Protein AF-A0A2V9YU28-F1 (afdb_monomer_lite)

Radius of gyration: 26.74 Å; chains: 1; bounding box: 77×34×48 Å

pLDDT: mean 75.24, std 16.26, range [38.22, 97.38]

Sequence (100 aa):
MKTKLLFGGVAVLVGIGVLFSGQSPVKAGEIHSASGYKVLAPIRHGNLTVFPVVGQKAHDTGDFLTLDEGLRSGDVVVSEYVSIRFLIPQGALRSTGWCW

Secondary structure (DSSP, 8-state):
-HHHHHHHHHHHHHHHHHHHSS-----TT----TTSEEEPPPEEETTEEE--EEES-----TTPPPHHHHHHHTS--------------TTGGGS-----

Foldseek 3Di:
DVVVVVVVVVVVVVVVVVVPPPDPPPPPPPPVPPQQKDWDDWDDDPPDTDTDIDGPDDDDCPPPDDPVRCVVVVVDDDDDDDDDPDPDDPPPPPDDDDDD

Structure (mmCIF, N/CA/C/O backbone):
data_AF-A0A2V9YU28-F1
#
_entry.id   AF-A0A2V9YU28-F1
#
loop_
_atom_site.group_PDB
_atom_site.id
_atom_site.type_symbol
_atom_site.label_atom_id
_atom_site.label_alt_id
_atom_site.label_comp_id
_atom_site.label_asym_id
_atom_site.label_entity_id
_atom_site.label_seq_id
_atom_site.pdbx_PDB_ins_code
_atom_site.Cartn_x
_atom_site.Cartn_y
_atom_site.Cartn_z
_atom_site.occupancy
_atom_site.B_iso_or_equiv
_atom_site.auth_seq_id
_atom_site.auth_comp_id
_atom_site.auth_asym_id
_atom_site.auth_atom_id
_atom_site.pdbx_PDB_model_num
ATOM 1 N N . MET A 1 1 ? 62.097 3.805 -28.989 1.00 60.50 1 MET A N 1
ATOM 2 C CA . MET A 1 1 ? 61.361 2.514 -28.923 1.00 60.50 1 MET A CA 1
ATOM 3 C C . MET A 1 1 ? 60.641 2.307 -27.588 1.00 60.50 1 MET A C 1
ATOM 5 O O . MET A 1 1 ? 59.476 1.940 -27.612 1.00 60.50 1 MET A O 1
ATOM 9 N N . LYS A 1 2 ? 61.265 2.621 -26.441 1.00 60.16 2 LYS A N 1
ATOM 10 C CA . LYS A 1 2 ? 60.676 2.467 -25.092 1.00 60.16 2 LYS A CA 1
ATOM 11 C C . LYS A 1 2 ? 59.349 3.220 -24.884 1.00 60.16 2 LYS A C 1
ATOM 13 O O . LYS A 1 2 ? 58.402 2.651 -24.367 1.00 60.16 2 LYS A O 1
ATOM 18 N N . THR A 1 3 ? 59.232 4.448 -25.388 1.00 62.78 3 THR A N 1
ATOM 19 C CA . THR A 1 3 ? 58.000 5.252 -25.273 1.00 62.78 3 THR A CA 1
ATOM 20 C C . THR A 1 3 ? 56.808 4.636 -26.014 1.00 62.78 3 THR A C 1
ATOM 22 O O . THR A 1 3 ? 55.705 4.630 -25.486 1.00 62.78 3 THR A O 1
ATOM 25 N N . LYS A 1 4 ? 57.019 4.035 -27.195 1.00 66.31 4 LYS A N 1
ATOM 26 C CA . LYS A 1 4 ? 55.943 3.359 -27.948 1.00 66.31 4 LYS A CA 1
ATOM 27 C C . LYS A 1 4 ? 55.455 2.085 -27.243 1.00 66.31 4 LYS A C 1
ATOM 29 O O . LYS A 1 4 ? 54.266 1.796 -27.284 1.00 66.31 4 LYS A O 1
ATOM 34 N N . LEU A 1 5 ? 56.357 1.372 -26.559 1.00 71.38 5 LEU A N 1
ATOM 35 C CA . LEU A 1 5 ? 56.019 0.210 -25.727 1.00 71.38 5 LEU A CA 1
ATOM 36 C C . LEU A 1 5 ? 55.218 0.612 -24.480 1.00 71.38 5 LEU A C 1
ATOM 38 O O . LEU A 1 5 ? 54.270 -0.080 -24.123 1.00 71.38 5 LEU A O 1
ATOM 42 N N . LEU A 1 6 ? 55.541 1.755 -23.866 1.00 73.25 6 LEU A N 1
ATOM 43 C CA . LEU A 1 6 ? 54.785 2.290 -22.730 1.00 73.25 6 LEU A CA 1
ATOM 44 C C . LEU A 1 6 ? 53.362 2.707 -23.135 1.00 73.25 6 LEU A C 1
ATOM 46 O O . LEU A 1 6 ? 52.407 2.305 -22.479 1.00 73.25 6 LEU A O 1
ATOM 50 N N . PHE A 1 7 ? 53.199 3.437 -24.244 1.00 77.56 7 PHE A N 1
ATOM 51 C CA . PHE A 1 7 ? 51.867 3.816 -24.736 1.00 77.56 7 PHE A CA 1
ATOM 52 C C . PHE A 1 7 ? 51.025 2.603 -25.155 1.00 77.56 7 PHE A C 1
ATOM 54 O O . PHE A 1 7 ? 49.834 2.561 -24.857 1.00 77.56 7 PHE A O 1
ATOM 61 N N . GLY A 1 8 ? 51.640 1.596 -25.784 1.00 81.88 8 GLY A N 1
ATOM 62 C CA . GLY A 1 8 ? 50.961 0.344 -26.122 1.00 81.88 8 GLY A CA 1
ATOM 63 C C . GLY A 1 8 ? 50.493 -0.427 -24.885 1.00 81.88 8 GLY A C 1
ATOM 64 O O . GLY A 1 8 ? 49.350 -0.869 -24.836 1.00 81.88 8 GLY A O 1
ATOM 65 N N . GLY A 1 9 ? 51.339 -0.527 -23.853 1.00 82.62 9 GLY A N 1
ATOM 66 C CA . GLY A 1 9 ? 50.984 -1.194 -22.597 1.00 82.62 9 GLY A CA 1
ATOM 67 C C . GLY A 1 9 ? 49.837 -0.502 -21.856 1.00 82.62 9 GLY A C 1
ATOM 68 O O . GLY A 1 9 ? 48.908 -1.166 -21.403 1.00 82.62 9 GLY A O 1
ATOM 69 N N . VAL A 1 10 ? 49.851 0.834 -21.794 1.00 83.69 10 VAL A N 1
ATOM 70 C CA . VAL A 1 10 ? 48.769 1.611 -21.166 1.00 83.69 10 VAL A CA 1
ATOM 71 C C . VAL A 1 10 ? 47.456 1.454 -21.937 1.00 83.69 10 VAL A C 1
ATOM 73 O O . VAL A 1 10 ? 46.416 1.242 -21.320 1.00 83.69 10 VAL A O 1
ATOM 76 N N . ALA A 1 11 ? 47.489 1.482 -23.273 1.00 82.12 11 ALA A N 1
ATOM 77 C CA . ALA A 1 11 ? 46.290 1.303 -24.093 1.00 82.12 11 ALA A CA 1
ATOM 78 C C . ALA A 1 11 ? 45.641 -0.081 -23.901 1.00 82.12 11 ALA A C 1
ATOM 80 O O . ALA A 1 11 ? 44.417 -0.183 -23.827 1.00 82.12 11 ALA A O 1
ATOM 81 N N . VAL A 1 12 ? 46.451 -1.136 -23.756 1.00 85.75 12 VAL A N 1
ATOM 82 C CA . VAL A 1 12 ? 45.960 -2.498 -23.489 1.00 85.75 12 VAL A CA 1
ATOM 83 C C . VAL A 1 12 ? 45.332 -2.601 -22.098 1.00 85.75 12 VAL A C 1
ATOM 85 O O . VAL A 1 12 ? 44.243 -3.153 -21.963 1.00 85.75 12 VAL A O 1
ATOM 88 N N . LEU A 1 13 ? 45.962 -2.025 -21.070 1.00 82.62 13 LEU A N 1
ATOM 89 C CA . LEU A 1 13 ? 45.423 -2.043 -19.704 1.00 82.62 13 LEU A CA 1
ATOM 90 C C . LEU A 1 13 ? 44.099 -1.274 -19.589 1.00 82.62 13 LEU A C 1
ATOM 92 O O . LEU A 1 13 ? 43.172 -1.743 -18.930 1.00 82.62 13 LEU A O 1
ATOM 96 N N . VAL A 1 14 ? 43.978 -0.134 -20.275 1.00 84.38 14 VAL A N 1
ATOM 97 C CA . VAL A 1 14 ? 42.727 0.638 -20.328 1.00 84.38 14 VAL A CA 1
ATOM 98 C C . VAL A 1 14 ? 41.644 -0.126 -21.093 1.00 84.38 14 VAL A C 1
ATOM 100 O O . VAL A 1 14 ? 40.517 -0.218 -20.611 1.00 84.38 14 VAL A O 1
ATOM 103 N N . GLY A 1 15 ? 41.976 -0.733 -22.238 1.00 80.44 15 GLY A N 1
ATOM 104 C CA . GLY A 1 15 ? 41.031 -1.549 -23.006 1.00 80.44 15 GLY A CA 1
ATOM 105 C C . GLY A 1 15 ? 40.475 -2.726 -22.200 1.00 80.44 15 GLY A C 1
ATOM 106 O O . GLY A 1 15 ? 39.270 -2.965 -22.207 1.00 80.44 15 GLY A O 1
ATOM 107 N N . ILE A 1 16 ? 41.328 -3.409 -21.432 1.00 80.06 16 ILE A N 1
ATOM 108 C CA . ILE A 1 16 ? 40.918 -4.492 -20.531 1.00 80.06 16 ILE A CA 1
ATOM 109 C C . ILE A 1 16 ? 39.985 -3.961 -19.429 1.00 80.06 16 ILE A C 1
ATOM 111 O O . ILE A 1 16 ? 38.916 -4.527 -19.215 1.00 80.06 16 ILE A O 1
ATOM 115 N N . GLY A 1 17 ? 40.318 -2.843 -18.776 1.00 75.75 17 GLY A N 1
ATOM 116 C CA . GLY A 1 17 ? 39.458 -2.238 -17.749 1.00 75.75 17 GLY A CA 1
ATOM 117 C C . GLY A 1 17 ? 38.065 -1.836 -18.259 1.00 75.75 17 GLY A C 1
ATOM 118 O O . GLY A 1 17 ? 37.073 -1.964 -17.540 1.00 75.75 17 GLY A O 1
ATOM 119 N N . VAL A 1 18 ? 37.955 -1.418 -19.523 1.00 76.06 18 VAL A N 1
ATOM 120 C CA . VAL A 1 18 ? 36.666 -1.089 -20.156 1.00 76.06 18 VAL A CA 1
ATOM 121 C C . VAL A 1 18 ? 35.824 -2.345 -20.401 1.00 76.06 18 VAL A C 1
ATOM 123 O O . VAL A 1 18 ? 34.623 -2.329 -20.146 1.00 76.06 18 VAL A O 1
ATOM 126 N N . LEU A 1 19 ? 36.438 -3.457 -20.815 1.00 70.62 19 LEU A N 1
ATOM 127 C CA . LEU A 1 19 ? 35.716 -4.715 -21.044 1.00 70.62 19 LEU A CA 1
ATOM 128 C C . LEU A 1 19 ? 35.145 -5.322 -19.750 1.00 70.62 19 LEU A C 1
ATOM 130 O O . LEU A 1 19 ? 34.092 -5.953 -19.792 1.00 70.62 19 LEU A O 1
ATOM 134 N N . PHE A 1 20 ? 35.793 -5.100 -18.603 1.00 66.94 20 PHE A N 1
ATOM 135 C CA . PHE A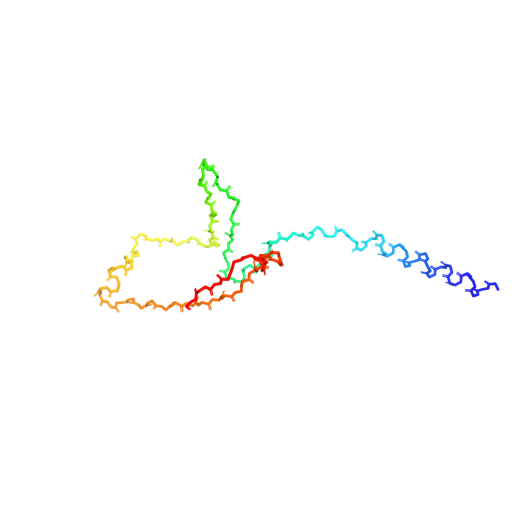 1 20 ? 35.350 -5.635 -17.308 1.00 66.94 20 PHE A CA 1
ATOM 136 C C . PHE A 1 20 ? 34.432 -4.702 -16.498 1.00 66.94 20 PHE A C 1
ATOM 138 O O . PHE A 1 20 ? 33.878 -5.134 -15.490 1.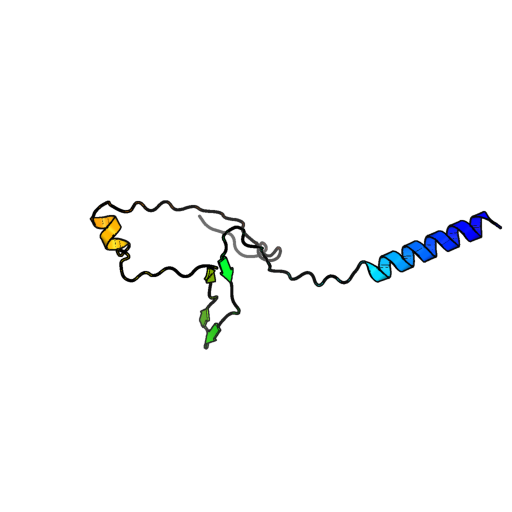00 66.94 20 PHE A O 1
ATOM 145 N N . SER A 1 21 ? 34.235 -3.443 -16.905 1.00 63.66 21 SER A N 1
ATOM 146 C CA . SER A 1 21 ? 33.503 -2.445 -16.097 1.00 63.66 21 SER A CA 1
ATOM 147 C C . SER A 1 21 ? 32.010 -2.294 -16.429 1.00 63.66 21 SER A C 1
ATOM 149 O O . SER A 1 21 ? 31.313 -1.525 -15.771 1.00 63.66 21 SER A O 1
ATOM 151 N N . GLY A 1 22 ? 31.487 -3.011 -17.428 1.00 64.25 22 GLY A N 1
ATOM 152 C CA . GLY A 1 22 ? 30.271 -2.573 -18.123 1.00 64.25 22 GLY A CA 1
ATOM 153 C C . GLY A 1 22 ? 28.973 -3.363 -17.952 1.00 64.25 22 GLY A C 1
ATOM 154 O O . GLY A 1 22 ? 28.048 -3.078 -18.705 1.00 64.25 22 GLY A O 1
ATOM 155 N N . GLN A 1 23 ? 28.855 -4.355 -17.061 1.00 58.22 23 GLN A N 1
ATOM 156 C CA . GLN A 1 23 ? 27.637 -5.193 -17.017 1.00 58.22 23 GLN A CA 1
ATOM 157 C C . GLN A 1 23 ? 27.112 -5.472 -15.608 1.00 58.22 23 GLN A C 1
ATOM 159 O O . GLN A 1 23 ? 26.736 -6.594 -15.284 1.00 58.22 23 GLN A O 1
ATOM 164 N N . SER A 1 24 ? 27.016 -4.440 -14.771 1.00 61.47 24 SER A N 1
ATOM 165 C CA . SER A 1 24 ? 26.030 -4.494 -13.690 1.00 61.47 24 SER A CA 1
ATOM 166 C C . SER A 1 24 ? 24.651 -4.295 -14.325 1.00 61.47 24 SER A C 1
ATOM 168 O O . SER A 1 24 ? 24.419 -3.223 -14.891 1.00 61.47 24 SER A O 1
ATOM 170 N N . PRO A 1 25 ? 23.735 -5.282 -14.293 1.00 61.94 25 PRO A N 1
ATOM 171 C CA . PRO A 1 25 ? 22.381 -5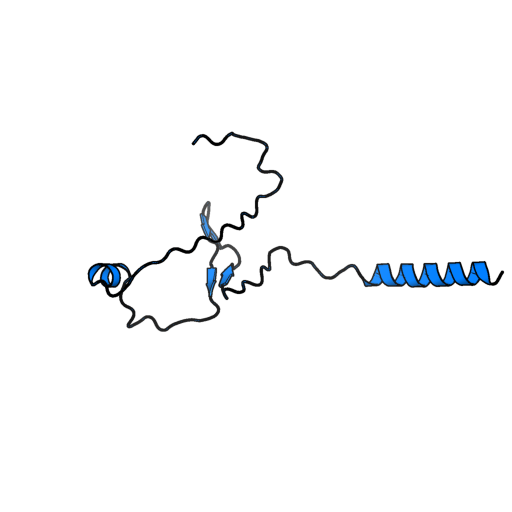.076 -14.782 1.00 61.94 25 PRO A CA 1
ATOM 172 C C . PRO A 1 25 ? 21.746 -3.963 -13.951 1.00 61.94 25 PRO A C 1
ATOM 174 O O . PRO A 1 25 ? 21.435 -4.141 -12.774 1.00 61.94 25 PRO A O 1
ATOM 177 N N . VAL A 1 26 ? 21.578 -2.789 -14.554 1.00 57.56 26 VAL A N 1
ATOM 178 C CA . VAL A 1 26 ? 20.850 -1.692 -13.924 1.00 57.56 26 VAL A CA 1
ATOM 179 C C . VAL A 1 26 ? 19.381 -2.100 -13.917 1.00 57.56 26 VAL A C 1
ATOM 181 O O . VAL A 1 26 ? 18.680 -2.002 -14.924 1.00 57.56 26 VAL A O 1
ATOM 184 N N . LYS A 1 27 ? 18.919 -2.615 -12.774 1.00 60.62 27 LYS A N 1
ATOM 185 C CA . LYS A 1 27 ? 17.501 -2.831 -12.477 1.00 60.62 27 LYS A CA 1
ATOM 186 C C . LYS A 1 27 ? 16.814 -1.467 -12.407 1.00 60.62 27 LYS A C 1
ATOM 188 O O . LYS A 1 27 ? 16.708 -0.849 -11.352 1.00 60.62 27 LYS A O 1
ATOM 193 N N . ALA A 1 28 ? 16.359 -0.976 -13.556 1.00 56.19 28 ALA A N 1
ATOM 194 C CA . ALA A 1 28 ? 15.474 0.176 -13.605 1.00 56.19 28 ALA A CA 1
ATOM 195 C C . ALA A 1 28 ? 14.194 -0.150 -12.813 1.00 56.19 28 ALA A C 1
ATOM 197 O O . ALA A 1 28 ? 13.501 -1.118 -13.124 1.00 56.19 28 ALA A O 1
ATOM 198 N N . GLY A 1 29 ? 13.911 0.641 -11.776 1.00 55.88 29 GLY A N 1
ATOM 199 C CA . GLY A 1 29 ? 12.698 0.521 -10.958 1.00 55.88 29 GLY A CA 1
ATOM 200 C C . GLY A 1 29 ? 12.910 0.049 -9.520 1.00 55.88 29 GLY A C 1
ATOM 201 O O . GLY A 1 29 ? 11.963 0.101 -8.740 1.00 55.88 29 GLY A O 1
ATOM 202 N N . GLU A 1 30 ? 14.123 -0.344 -9.125 1.00 54.34 30 GLU A N 1
ATOM 203 C CA . GLU A 1 30 ? 14.422 -0.587 -7.711 1.00 54.34 30 GLU A CA 1
ATOM 204 C C . GLU A 1 30 ? 14.722 0.747 -7.021 1.00 54.34 30 GLU A C 1
ATOM 206 O O . GLU A 1 30 ? 15.861 1.126 -6.756 1.00 54.34 30 GLU A O 1
ATOM 211 N N . ILE A 1 31 ? 13.659 1.510 -6.762 1.00 55.03 31 ILE A N 1
ATOM 212 C CA . ILE A 1 31 ? 13.710 2.499 -5.695 1.00 55.03 31 ILE A CA 1
ATOM 213 C C . ILE A 1 31 ? 13.849 1.657 -4.431 1.00 55.03 31 ILE A C 1
ATOM 215 O O . ILE A 1 31 ? 12.895 0.994 -4.024 1.00 55.03 31 ILE A O 1
ATOM 219 N N . HIS A 1 32 ? 15.037 1.643 -3.826 1.00 53.47 32 HIS A N 1
ATOM 220 C CA . HIS A 1 32 ? 15.158 1.278 -2.422 1.00 53.47 32 HIS A CA 1
ATOM 221 C C . HIS A 1 32 ? 14.285 2.270 -1.652 1.00 53.47 32 HIS A C 1
ATOM 223 O O . HIS A 1 32 ? 14.713 3.375 -1.321 1.00 53.47 32 HIS A O 1
ATOM 229 N N . SER A 1 33 ? 13.012 1.919 -1.470 1.00 56.38 33 SER A N 1
ATOM 230 C CA . SER A 1 33 ? 12.068 2.697 -0.694 1.00 56.38 33 SER A CA 1
ATOM 231 C C . SER A 1 33 ? 12.628 2.769 0.712 1.00 56.38 33 SER A C 1
ATOM 233 O O . SER A 1 33 ? 12.503 1.818 1.482 1.00 56.38 33 SER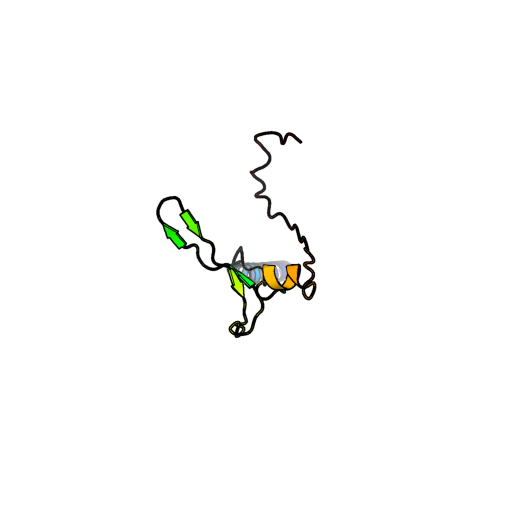 A O 1
ATOM 235 N N . ALA A 1 34 ? 13.216 3.910 1.068 1.00 57.91 34 ALA A N 1
ATOM 236 C CA . ALA A 1 34 ? 13.547 4.221 2.453 1.00 57.91 34 ALA A CA 1
ATOM 237 C C . ALA A 1 34 ? 12.314 4.061 3.371 1.00 57.91 34 ALA A C 1
ATOM 239 O O . ALA A 1 34 ? 12.458 3.857 4.569 1.00 57.91 34 ALA A O 1
ATOM 240 N N . SER A 1 35 ? 11.103 4.100 2.796 1.00 63.56 35 SER A N 1
ATOM 241 C CA . SER A 1 35 ? 9.816 3.905 3.463 1.00 63.56 35 SER A CA 1
ATOM 242 C C . SER A 1 35 ? 9.410 2.443 3.714 1.00 63.56 35 SER A C 1
ATOM 244 O O . SER A 1 35 ? 8.382 2.220 4.342 1.00 63.56 35 SER A O 1
ATOM 246 N N . GLY A 1 36 ? 10.163 1.439 3.244 1.00 78.50 36 GLY A N 1
ATOM 247 C CA . GLY A 1 36 ? 9.859 0.028 3.523 1.00 78.50 36 GLY A CA 1
ATOM 248 C C . GLY A 1 36 ? 8.671 -0.563 2.748 1.00 78.50 36 GLY A C 1
ATOM 249 O O . GLY A 1 36 ? 8.192 -1.640 3.104 1.00 78.50 36 GLY A O 1
ATOM 250 N N . TYR A 1 37 ? 8.209 0.096 1.682 1.00 83.31 37 TYR A N 1
ATOM 251 C CA . TYR A 1 37 ? 7.154 -0.408 0.793 1.00 83.31 37 TYR A CA 1
ATOM 252 C C . TYR A 1 37 ? 7.716 -0.817 -0.574 1.00 83.31 37 TYR A C 1
ATOM 254 O O . TYR A 1 37 ? 8.521 -0.088 -1.158 1.00 83.31 37 TYR A O 1
ATOM 262 N N . LYS A 1 38 ? 7.273 -1.959 -1.113 1.00 86.12 38 LYS A N 1
ATOM 263 C CA . LYS A 1 38 ? 7.626 -2.442 -2.459 1.00 86.12 38 LYS A CA 1
ATOM 264 C C . LYS A 1 38 ? 6.381 -2.664 -3.313 1.00 86.12 38 LYS A C 1
ATOM 266 O O . LYS A 1 38 ? 5.384 -3.209 -2.841 1.00 86.12 38 LYS A O 1
ATOM 271 N N . VAL A 1 39 ? 6.468 -2.277 -4.583 1.00 87.94 39 VAL A N 1
ATOM 272 C CA . VAL A 1 39 ? 5.452 -2.591 -5.593 1.00 87.94 39 VAL A CA 1
ATOM 273 C C . VAL A 1 39 ? 5.767 -3.968 -6.176 1.00 87.94 39 VAL A C 1
ATOM 275 O O . VAL A 1 39 ? 6.897 -4.226 -6.590 1.00 87.94 39 VAL A O 1
ATOM 278 N N . LEU A 1 40 ? 4.791 -4.871 -6.170 1.00 89.50 40 LEU A N 1
ATOM 279 C CA . LEU A 1 40 ? 4.917 -6.217 -6.724 1.00 89.50 40 LEU A CA 1
ATOM 280 C C . LEU A 1 40 ? 4.580 -6.251 -8.220 1.00 89.50 40 LEU A C 1
ATOM 282 O O . LEU A 1 40 ? 4.135 -5.266 -8.811 1.00 89.50 40 LEU A O 1
ATOM 286 N N . ALA A 1 41 ? 4.792 -7.417 -8.835 1.00 92.38 41 ALA A N 1
ATOM 287 C CA . ALA A 1 41 ? 4.401 -7.653 -10.217 1.00 92.38 41 ALA A CA 1
ATOM 288 C C . ALA A 1 41 ? 2.890 -7.404 -10.411 1.00 92.38 41 ALA A C 1
ATOM 290 O O . ALA A 1 41 ? 2.092 -7.778 -9.545 1.00 92.38 41 ALA A O 1
ATOM 291 N N . PRO A 1 42 ? 2.488 -6.782 -11.533 1.00 94.38 42 PRO A N 1
ATOM 292 C CA . PRO A 1 42 ? 1.092 -6.462 -11.776 1.00 94.38 42 PRO A CA 1
ATOM 293 C C . PRO A 1 42 ? 0.242 -7.719 -11.966 1.00 94.38 42 PRO A C 1
ATOM 295 O O . PRO A 1 42 ? 0.634 -8.644 -12.678 1.00 94.38 42 PRO A O 1
ATOM 298 N N . ILE A 1 43 ? -0.965 -7.701 -11.403 1.00 95.81 43 ILE A N 1
ATOM 299 C CA . ILE A 1 43 ? -2.002 -8.711 -11.631 1.00 95.81 43 ILE A CA 1
ATOM 300 C C . ILE A 1 43 ? -2.932 -8.175 -12.718 1.00 95.81 43 ILE A C 1
ATOM 302 O O . ILE A 1 43 ? -3.464 -7.071 -12.585 1.00 95.81 43 ILE A O 1
ATOM 306 N N . ARG A 1 44 ? -3.116 -8.932 -13.804 1.00 97.38 44 ARG A N 1
ATOM 307 C CA . ARG A 1 44 ? -3.933 -8.519 -14.954 1.00 97.38 44 ARG A CA 1
ATOM 308 C C . ARG A 1 44 ? -5.160 -9.404 -15.106 1.00 97.38 44 ARG A C 1
ATOM 310 O O . ARG A 1 44 ? -5.037 -10.625 -15.120 1.00 97.38 44 ARG A O 1
ATOM 317 N N . HIS A 1 45 ? -6.319 -8.779 -15.281 1.00 96.62 45 HIS A N 1
ATOM 318 C CA . HIS A 1 45 ? -7.567 -9.460 -15.606 1.00 96.62 45 HIS A CA 1
ATOM 319 C C . HIS A 1 45 ? -8.403 -8.592 -16.555 1.00 96.62 45 HIS A C 1
ATOM 321 O O . HIS A 1 45 ? -8.921 -7.546 -16.165 1.00 96.62 45 HIS A O 1
ATOM 327 N N . GLY A 1 46 ? -8.507 -8.996 -17.825 1.00 95.38 46 GLY A N 1
ATOM 328 C CA . GLY A 1 46 ? -9.149 -8.186 -18.864 1.00 95.38 46 GLY A CA 1
ATOM 329 C C . GLY A 1 46 ? -8.493 -6.806 -18.996 1.00 95.38 46 GLY A C 1
ATOM 330 O O . GLY A 1 46 ? -7.287 -6.714 -19.219 1.00 95.38 46 GLY A O 1
ATOM 331 N N . ASN A 1 47 ? -9.286 -5.743 -18.821 1.00 95.31 47 ASN A N 1
ATOM 332 C CA . ASN A 1 47 ? -8.814 -4.352 -18.833 1.00 95.31 47 ASN A CA 1
ATOM 333 C C . ASN A 1 47 ? -8.437 -3.811 -17.435 1.00 95.31 47 ASN A C 1
ATOM 335 O O . ASN A 1 47 ? -8.249 -2.611 -17.258 1.00 95.31 47 ASN A O 1
ATOM 339 N N . LEU A 1 48 ? -8.351 -4.676 -16.419 1.00 94.94 48 LEU A N 1
ATOM 340 C CA . LEU A 1 48 ? -7.935 -4.302 -15.070 1.00 94.94 48 LEU A CA 1
ATOM 341 C C . LEU A 1 48 ? -6.481 -4.715 -14.837 1.00 94.94 48 LEU A C 1
ATOM 343 O O . LEU A 1 48 ? -6.113 -5.875 -15.032 1.00 94.94 48 LEU A O 1
ATOM 347 N N . THR A 1 49 ? -5.662 -3.767 -14.381 1.00 95.12 49 THR A N 1
ATOM 348 C CA . THR A 1 49 ? -4.303 -4.030 -13.896 1.00 95.12 49 THR A CA 1
ATOM 349 C C . THR A 1 49 ? -4.166 -3.506 -12.474 1.00 95.12 49 THR A C 1
ATOM 351 O O . THR A 1 49 ? -4.342 -2.315 -12.234 1.00 95.12 49 THR A O 1
ATOM 354 N N . VAL A 1 50 ? -3.831 -4.393 -11.540 1.00 95.00 50 VAL A N 1
ATOM 355 C CA . VAL A 1 50 ? -3.579 -4.062 -10.133 1.00 95.00 50 VAL A CA 1
ATOM 356 C C . VAL A 1 50 ? -2.078 -4.130 -9.880 1.00 95.00 50 VAL A C 1
ATOM 358 O O . VAL A 1 50 ? -1.442 -5.107 -10.265 1.00 95.00 50 VAL A O 1
ATOM 361 N N . PHE A 1 51 ? -1.519 -3.116 -9.219 1.00 95.38 51 PHE A N 1
ATOM 362 C CA . PHE A 1 51 ? -0.123 -3.079 -8.775 1.00 95.38 51 PHE A CA 1
ATOM 363 C C . PHE A 1 51 ? -0.088 -3.190 -7.248 1.00 95.38 51 PHE A C 1
ATOM 365 O O . PHE A 1 51 ? -0.256 -2.178 -6.567 1.00 95.38 51 PHE A O 1
ATOM 372 N N . PRO A 1 52 ? 0.076 -4.400 -6.685 1.00 92.69 52 PRO A N 1
ATOM 373 C CA . PRO A 1 52 ? 0.042 -4.571 -5.242 1.00 92.69 52 PRO A CA 1
ATOM 374 C C . PRO A 1 52 ? 1.222 -3.849 -4.593 1.00 92.69 52 PRO A C 1
ATOM 376 O O . PRO A 1 52 ? 2.367 -4.029 -5.010 1.00 92.69 52 PRO A O 1
ATOM 379 N N . VAL A 1 53 ? 0.949 -3.066 -3.554 1.00 87.88 53 VAL A N 1
ATOM 380 C CA . VAL A 1 53 ? 1.975 -2.431 -2.723 1.00 87.88 53 VAL A CA 1
ATOM 381 C C . VAL A 1 53 ? 2.014 -3.169 -1.397 1.00 87.88 53 VAL A C 1
ATOM 383 O O . VAL A 1 53 ? 0.989 -3.295 -0.733 1.00 87.88 53 VAL A O 1
ATOM 386 N N . VAL A 1 54 ? 3.183 -3.675 -1.013 1.00 88.81 54 VAL A N 1
ATOM 387 C CA . VAL A 1 54 ? 3.359 -4.393 0.255 1.00 88.81 54 VAL A CA 1
ATOM 388 C C . VAL A 1 54 ? 4.415 -3.714 1.113 1.00 88.81 54 VAL A C 1
ATOM 390 O O . VAL A 1 54 ? 5.461 -3.298 0.613 1.00 88.81 54 VAL A O 1
ATOM 393 N N . GLY A 1 55 ? 4.135 -3.600 2.410 1.00 87.50 55 GLY A N 1
ATOM 394 C CA . GLY A 1 55 ? 5.108 -3.179 3.414 1.00 87.50 55 GLY A CA 1
ATOM 395 C C . GLY A 1 55 ? 5.995 -4.340 3.867 1.00 87.50 55 GLY A C 1
ATOM 396 O O . GLY A 1 55 ? 5.686 -5.508 3.640 1.00 87.50 55 GLY A O 1
ATOM 397 N N . GLN A 1 56 ? 7.104 -4.024 4.533 1.00 82.25 56 GLN A N 1
ATOM 398 C CA . GLN A 1 56 ? 7.990 -5.027 5.140 1.00 82.25 56 GLN A CA 1
ATOM 399 C C . GLN A 1 56 ? 7.414 -5.671 6.412 1.00 82.25 56 GLN A C 1
ATOM 401 O O . GLN A 1 56 ? 7.863 -6.749 6.799 1.00 82.25 56 GLN A O 1
ATOM 406 N N . LYS A 1 57 ? 6.441 -5.026 7.068 1.00 81.94 57 LYS A N 1
ATOM 407 C CA . LYS A 1 57 ? 5.878 -5.464 8.349 1.00 81.94 57 LYS A CA 1
ATOM 408 C C . LYS A 1 57 ? 4.375 -5.699 8.238 1.00 81.94 57 LYS A C 1
ATOM 410 O O . LYS A 1 57 ? 3.656 -4.869 7.689 1.00 81.94 57 LYS A O 1
ATOM 415 N N . ALA A 1 58 ? 3.923 -6.819 8.791 1.00 80.88 58 ALA A N 1
ATOM 416 C CA . ALA A 1 58 ? 2.519 -7.069 9.078 1.00 80.88 58 ALA A CA 1
ATOM 417 C C . ALA A 1 58 ? 2.232 -6.671 10.532 1.00 80.88 58 ALA A C 1
ATOM 419 O O . ALA A 1 58 ? 3.060 -6.901 11.418 1.00 80.88 58 ALA A O 1
ATOM 420 N N . HIS A 1 59 ? 1.075 -6.064 10.762 1.00 82.62 59 HIS A N 1
ATOM 421 C CA . HIS A 1 59 ? 0.589 -5.705 12.088 1.00 82.62 59 HIS A CA 1
ATOM 422 C C . HIS A 1 59 ? -0.675 -6.512 12.371 1.00 82.62 59 HIS A C 1
ATOM 424 O O . HIS A 1 59 ? -1.496 -6.686 11.470 1.00 82.62 59 HIS A O 1
ATOM 430 N N . ASP A 1 60 ? -0.812 -7.013 13.598 1.00 87.88 60 ASP A N 1
ATOM 431 C CA . ASP A 1 60 ? -2.102 -7.517 14.058 1.00 87.88 60 ASP A CA 1
ATOM 432 C C . ASP A 1 60 ? -3.062 -6.329 14.146 1.00 87.88 60 ASP A C 1
ATOM 434 O O . ASP A 1 60 ? -2.733 -5.307 14.745 1.00 87.88 60 ASP A O 1
ATOM 438 N N . THR A 1 61 ? -4.190 -6.445 13.456 1.00 87.88 61 THR A N 1
ATOM 439 C CA . THR A 1 61 ? -5.168 -5.365 13.270 1.00 87.88 61 THR A CA 1
ATOM 440 C C . THR A 1 61 ? -6.510 -5.701 13.917 1.00 87.88 61 THR A C 1
ATOM 442 O O . THR A 1 61 ? -7.461 -4.948 13.739 1.00 87.88 61 THR A O 1
ATOM 445 N N . GLY A 1 62 ? -6.597 -6.803 14.678 1.00 88.69 62 GLY A N 1
ATOM 446 C CA . GLY A 1 62 ? -7.842 -7.254 15.310 1.00 88.69 62 GLY A CA 1
ATOM 447 C C . GLY A 1 62 ? -8.452 -6.240 16.281 1.00 88.69 62 GLY A C 1
ATOM 448 O O . GLY A 1 62 ? -9.672 -6.120 16.341 1.00 88.69 62 GLY A O 1
ATOM 449 N N . ASP A 1 63 ? -7.604 -5.463 16.957 1.00 88.81 63 ASP A N 1
ATOM 450 C CA . ASP A 1 63 ? -8.012 -4.441 17.930 1.00 88.81 63 ASP A CA 1
ATOM 451 C C . ASP A 1 63 ? -7.918 -3.008 17.372 1.00 88.81 63 ASP A C 1
ATOM 453 O O . ASP A 1 63 ? -8.030 -2.032 18.117 1.00 88.81 63 ASP A O 1
ATOM 457 N N . PHE A 1 64 ? -7.648 -2.841 16.071 1.00 89.56 64 PHE A N 1
ATOM 458 C CA . PHE A 1 64 ? -7.526 -1.508 15.486 1.00 89.56 64 PHE A CA 1
ATOM 459 C C . PHE A 1 64 ? -8.906 -0.880 15.313 1.00 89.56 64 PHE A C 1
ATOM 461 O O . PHE A 1 64 ? -9.806 -1.456 14.704 1.00 89.56 64 PHE A O 1
ATOM 468 N N . LEU A 1 65 ? -9.045 0.346 15.811 1.00 90.31 65 LEU A N 1
ATOM 469 C CA . LEU A 1 65 ? -10.207 1.177 15.543 1.00 90.31 65 LEU A CA 1
ATOM 470 C C . LEU A 1 65 ? -10.272 1.500 14.045 1.00 90.31 65 LEU A C 1
ATOM 472 O O . LEU A 1 65 ? -9.242 1.747 13.406 1.00 90.31 65 LEU A O 1
ATOM 476 N N . THR A 1 66 ? -11.475 1.524 13.476 1.00 91.44 66 THR A N 1
ATOM 477 C CA . THR A 1 66 ? -11.635 1.962 12.091 1.00 91.44 66 THR A CA 1
ATOM 478 C C . THR A 1 66 ? -11.349 3.458 11.979 1.00 91.44 66 THR A C 1
ATOM 480 O O . THR A 1 66 ? -11.495 4.222 12.937 1.00 91.44 66 THR A O 1
ATOM 483 N N . LEU A 1 67 ? -10.914 3.891 10.795 1.00 90.12 67 LEU A N 1
ATOM 484 C CA . LEU A 1 67 ? -10.562 5.292 10.576 1.00 90.12 67 LEU A CA 1
ATOM 485 C C . LEU A 1 67 ? -11.759 6.222 10.816 1.00 90.12 67 LEU A C 1
ATOM 487 O O . LEU A 1 67 ? -11.602 7.283 11.406 1.00 90.12 67 LEU A O 1
ATOM 491 N N . ASP A 1 68 ? -12.950 5.824 10.376 1.00 91.81 68 ASP A N 1
ATOM 492 C CA . ASP A 1 68 ? -14.182 6.585 10.570 1.00 91.81 68 ASP A CA 1
ATOM 493 C C . ASP A 1 68 ? -14.566 6.706 12.048 1.00 91.81 68 ASP A C 1
ATOM 495 O O . ASP A 1 68 ? -14.936 7.795 12.488 1.00 91.81 68 ASP A O 1
ATOM 499 N N . GLU A 1 69 ? -14.412 5.636 12.829 1.00 93.81 69 GLU A N 1
ATOM 500 C CA . GLU A 1 69 ? -14.681 5.666 14.265 1.00 93.81 69 GLU A 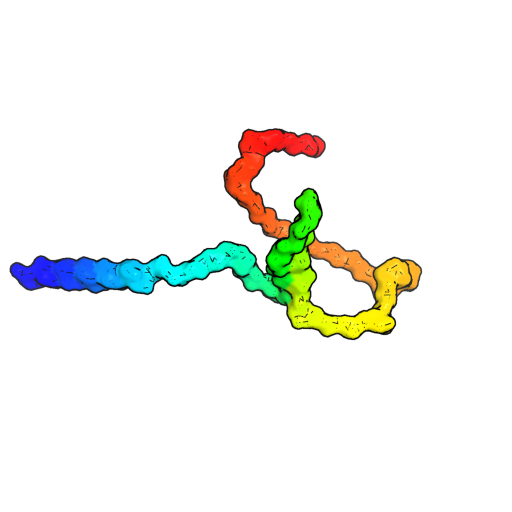CA 1
ATOM 501 C C . GLU A 1 69 ? -13.679 6.573 14.990 1.00 93.81 69 GLU A C 1
ATOM 503 O O . GLU A 1 69 ? -14.093 7.439 15.755 1.00 93.81 69 GLU A O 1
ATOM 508 N N . GLY A 1 70 ? -12.383 6.464 14.680 1.00 93.38 70 GLY A N 1
ATOM 509 C CA . GLY A 1 70 ? -11.347 7.315 15.277 1.00 93.38 70 GLY A CA 1
ATOM 510 C C . GLY A 1 70 ? -11.467 8.794 14.911 1.00 93.38 70 GLY A C 1
ATOM 511 O O . GLY A 1 70 ? -11.181 9.664 15.733 1.00 93.38 70 GLY A O 1
ATOM 512 N N . LEU A 1 71 ? -11.924 9.103 13.694 1.00 93.75 71 LEU A N 1
ATOM 513 C CA . LEU A 1 71 ? -12.232 10.477 13.287 1.00 93.75 71 LEU A CA 1
ATOM 514 C C . LEU A 1 71 ? -13.476 11.013 14.001 1.00 93.75 71 LEU A C 1
ATOM 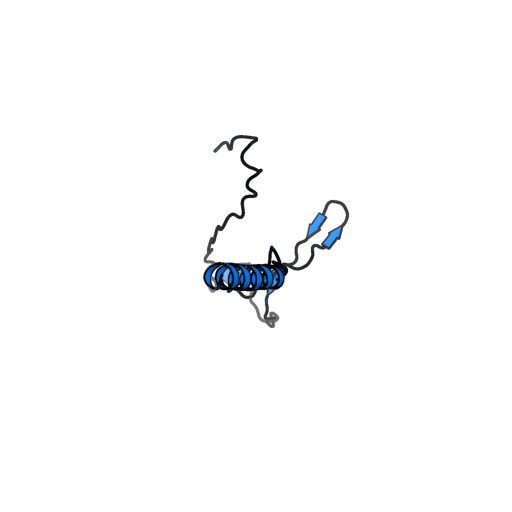516 O O . LEU A 1 71 ? -13.519 12.187 14.363 1.00 93.75 71 LEU A O 1
ATOM 520 N N . ARG A 1 72 ? -14.490 10.163 14.204 1.00 94.56 72 ARG A N 1
ATOM 521 C CA . ARG A 1 72 ? -15.731 10.535 14.889 1.00 94.56 72 ARG A CA 1
ATOM 522 C C . ARG A 1 72 ? -15.524 10.746 16.390 1.00 94.56 72 ARG A C 1
ATOM 524 O O . ARG A 1 72 ? -16.137 11.658 16.941 1.00 94.56 72 ARG A O 1
ATOM 531 N N . SER A 1 73 ? -14.692 9.929 17.039 1.00 95.06 73 SER A N 1
ATOM 532 C CA . SER A 1 73 ? -14.350 10.078 18.460 1.00 95.06 73 SER A CA 1
ATOM 533 C C . SER A 1 73 ? -13.358 11.216 18.716 1.00 95.06 73 SER A C 1
ATOM 535 O O . SER A 1 73 ? -13.345 11.785 19.806 1.00 95.06 73 SER A O 1
ATOM 537 N N . GLY A 1 74 ? -12.560 11.578 17.706 1.00 93.00 74 GLY A N 1
ATOM 538 C CA . GLY A 1 74 ? -11.488 12.568 17.813 1.00 93.00 74 GLY A CA 1
ATOM 539 C C . GLY A 1 74 ? -10.153 11.988 18.292 1.00 93.00 74 GLY A C 1
ATOM 540 O O . GLY A 1 74 ? -9.198 12.743 18.466 1.00 93.00 74 GLY A O 1
ATOM 541 N N . ASP A 1 75 ? -10.059 10.666 18.468 1.00 93.88 75 ASP A N 1
ATOM 542 C CA . ASP A 1 75 ? -8.823 9.980 18.873 1.00 93.88 75 ASP A CA 1
ATOM 543 C C . ASP A 1 75 ? -7.777 9.933 17.746 1.00 93.88 75 ASP A C 1
ATOM 545 O O . ASP A 1 75 ? -6.589 9.715 17.996 1.00 93.88 75 ASP A O 1
ATOM 549 N N . VAL A 1 76 ? -8.202 10.135 16.492 1.00 90.62 76 VAL A N 1
ATOM 550 C CA . VAL A 1 76 ? -7.342 10.090 15.304 1.00 90.62 76 VAL A CA 1
ATOM 551 C C . VAL A 1 76 ? -7.367 11.423 14.559 1.00 90.62 76 VAL A C 1
ATOM 553 O O . VAL A 1 76 ? -8.423 11.968 14.252 1.00 90.62 76 VAL A O 1
ATOM 556 N N . VAL A 1 77 ? -6.180 11.908 14.180 1.00 89.50 77 VAL A N 1
ATOM 557 C CA . VAL A 1 77 ? -5.993 13.039 13.260 1.00 89.50 77 VAL A CA 1
ATOM 558 C C . VAL A 1 77 ? -5.204 12.560 12.046 1.00 89.50 77 VAL A C 1
ATOM 560 O O . VAL A 1 77 ? -4.122 11.991 12.186 1.00 89.50 77 VAL A O 1
ATOM 563 N N . VAL A 1 78 ? -5.734 12.804 10.846 1.00 84.81 78 VAL A N 1
ATOM 564 C CA . VAL A 1 78 ? -5.060 12.462 9.588 1.00 84.81 78 VAL A CA 1
ATOM 565 C C . VAL A 1 78 ? -4.201 13.636 9.139 1.00 84.81 78 VAL A C 1
ATOM 567 O O . VAL A 1 78 ? -4.709 14.726 8.884 1.00 84.81 78 VAL A O 1
ATOM 570 N N . SER A 1 79 ? -2.897 13.404 9.009 1.00 83.50 79 SER A N 1
ATOM 571 C CA . SER A 1 79 ? -1.982 14.307 8.317 1.00 83.50 79 SER A CA 1
ATOM 572 C C . SER A 1 79 ? -1.590 13.697 6.975 1.00 83.50 79 SER A C 1
ATOM 574 O O . SER A 1 79 ? -1.011 12.613 6.900 1.00 83.50 79 SER A O 1
ATOM 576 N N . GLU A 1 80 ? -1.932 14.384 5.889 1.00 81.06 80 GLU A N 1
ATOM 577 C CA . GLU A 1 80 ? -1.482 13.991 4.559 1.00 81.06 80 GLU A CA 1
ATOM 578 C C . GLU A 1 80 ? -0.068 14.530 4.318 1.00 81.06 80 GLU A C 1
ATOM 580 O O . GLU A 1 80 ? 0.213 15.709 4.538 1.00 81.06 80 GLU A O 1
ATOM 585 N N . TYR A 1 81 ? 0.831 13.663 3.853 1.00 71.44 81 TYR A N 1
ATOM 586 C CA . TYR A 1 81 ? 2.164 14.056 3.414 1.00 71.44 81 TYR A CA 1
ATOM 587 C C . TYR A 1 81 ? 2.304 13.784 1.920 1.00 71.44 81 TYR A C 1
ATOM 589 O O . TYR A 1 81 ? 2.335 12.630 1.489 1.00 71.44 81 TYR A O 1
ATOM 597 N N . VAL A 1 82 ? 2.419 14.847 1.123 1.00 64.62 82 VAL A N 1
ATOM 598 C CA . VAL A 1 82 ? 2.653 14.723 -0.316 1.00 64.62 82 VAL A CA 1
ATOM 599 C C . VAL A 1 82 ? 4.155 14.757 -0.605 1.00 64.62 82 VAL A C 1
ATOM 601 O O . VAL A 1 82 ? 4.849 15.733 -0.328 1.00 64.62 82 VAL A O 1
ATOM 604 N N . SER A 1 83 ? 4.676 13.679 -1.190 1.00 63.03 83 SER A N 1
ATOM 605 C CA . SER A 1 83 ? 6.027 13.639 -1.758 1.00 63.03 83 SER A CA 1
ATOM 606 C C . SER A 1 83 ? 5.922 13.369 -3.252 1.00 63.03 83 SER A C 1
ATOM 608 O O . SER A 1 83 ? 6.076 12.248 -3.732 1.00 63.03 83 SER A O 1
ATOM 610 N N . ILE A 1 84 ? 5.594 14.410 -4.012 1.00 58.88 84 ILE A N 1
ATOM 611 C CA . ILE A 1 84 ? 5.542 14.333 -5.472 1.00 58.88 84 ILE A CA 1
ATOM 612 C C . ILE A 1 84 ? 6.962 14.394 -6.043 1.00 58.88 84 ILE A C 1
ATOM 614 O O . ILE A 1 84 ? 7.500 15.462 -6.323 1.00 58.88 84 ILE A O 1
ATOM 618 N N . ARG A 1 85 ? 7.570 13.225 -6.267 1.00 54.59 85 ARG A N 1
ATOM 619 C CA . ARG A 1 85 ? 8.567 13.056 -7.335 1.00 54.59 85 ARG A CA 1
ATOM 620 C C . ARG A 1 85 ? 7.854 12.469 -8.543 1.00 54.59 85 ARG A C 1
ATOM 622 O O . ARG A 1 85 ? 7.728 11.255 -8.668 1.00 54.59 85 ARG A O 1
ATOM 629 N N . PHE A 1 86 ? 7.372 13.334 -9.428 1.00 54.41 86 PHE A N 1
ATOM 630 C CA . PHE A 1 86 ? 6.862 12.879 -10.714 1.00 54.41 86 PHE A CA 1
ATOM 631 C C . PHE A 1 86 ? 7.997 12.229 -11.508 1.00 54.41 86 PHE A C 1
ATOM 633 O O . PHE A 1 86 ? 8.994 12.875 -11.828 1.00 54.41 86 PHE A O 1
ATOM 640 N N . LEU A 1 87 ? 7.834 10.955 -11.858 1.00 59.22 87 LEU A N 1
ATOM 641 C CA . LEU A 1 87 ? 8.655 10.301 -12.868 1.00 59.22 87 LEU A CA 1
ATOM 642 C C . LEU A 1 87 ? 7.937 10.499 -14.206 1.00 59.22 87 LEU A C 1
ATOM 644 O O . LEU A 1 87 ? 7.200 9.635 -14.668 1.00 59.22 87 LEU A O 1
ATOM 648 N N . ILE A 1 88 ? 8.067 11.704 -14.769 1.00 63.38 88 ILE A N 1
ATOM 649 C CA . ILE A 1 88 ? 7.487 12.044 -16.073 1.00 63.38 88 ILE A CA 1
ATOM 650 C C . ILE A 1 88 ? 8.311 11.316 -17.143 1.00 63.38 88 ILE A C 1
ATOM 652 O O . ILE A 1 88 ? 9.512 11.584 -17.260 1.00 63.38 88 ILE A O 1
ATOM 656 N N . PRO A 1 89 ? 7.718 10.416 -17.951 1.00 57.94 89 PRO A N 1
ATOM 657 C CA . PRO A 1 89 ? 8.389 9.905 -19.136 1.00 57.94 89 PRO A CA 1
ATOM 658 C C . PRO A 1 89 ? 8.673 11.095 -20.057 1.00 57.94 89 PRO A C 1
ATOM 660 O O . PRO A 1 89 ? 7.743 11.807 -20.435 1.00 57.94 89 PRO A O 1
ATOM 663 N N . GLN A 1 90 ? 9.934 11.317 -20.443 1.00 55.03 90 GLN A N 1
ATOM 664 C CA . GLN A 1 90 ? 10.353 12.489 -21.236 1.00 55.03 90 GLN A CA 1
ATOM 665 C C . GLN A 1 90 ? 9.623 12.650 -22.595 1.00 55.03 90 GLN A C 1
ATOM 667 O O . GLN A 1 90 ? 9.787 13.666 -23.260 1.00 55.03 90 GLN A O 1
ATOM 672 N N . GLY A 1 91 ? 8.785 11.688 -23.003 1.00 51.38 91 GLY A N 1
ATOM 673 C CA . GLY A 1 91 ? 7.955 11.747 -24.211 1.00 51.38 91 GLY A CA 1
ATOM 674 C C . GLY A 1 91 ? 6.510 12.243 -24.032 1.00 51.38 91 GLY A C 1
ATOM 675 O O . GLY A 1 91 ? 5.820 12.399 -25.034 1.00 51.38 91 GLY A O 1
ATOM 676 N N . ALA A 1 92 ? 6.023 12.493 -22.809 1.00 51.94 92 ALA A N 1
ATOM 677 C CA . ALA A 1 92 ? 4.609 12.834 -22.575 1.00 51.94 92 ALA A CA 1
ATOM 678 C C . ALA A 1 92 ? 4.252 14.323 -22.797 1.00 51.94 92 ALA A C 1
ATOM 680 O O . ALA A 1 92 ? 3.078 14.678 -22.815 1.00 51.94 92 ALA A O 1
ATOM 681 N N . LEU A 1 93 ? 5.237 15.204 -23.007 1.00 52.88 93 LEU A N 1
ATOM 682 C CA . LEU A 1 93 ? 5.046 16.664 -23.087 1.00 52.88 93 LEU A CA 1
ATOM 683 C C . LEU A 1 93 ? 4.740 17.214 -24.496 1.00 52.88 93 LEU A C 1
ATOM 685 O O . LEU A 1 93 ? 4.927 18.404 -24.736 1.00 52.88 93 LEU A O 1
ATOM 689 N N . ARG A 1 94 ? 4.287 16.391 -25.454 1.00 49.44 94 ARG A N 1
ATOM 690 C CA . ARG A 1 94 ? 4.042 16.858 -26.839 1.00 49.44 94 ARG A CA 1
ATOM 691 C C . ARG A 1 94 ? 2.582 16.846 -27.296 1.00 49.44 94 ARG A C 1
ATOM 693 O O . ARG A 1 94 ? 2.310 17.175 -28.445 1.00 49.44 94 ARG A O 1
ATOM 700 N N . SER A 1 95 ? 1.620 16.519 -26.445 1.00 52.41 95 SER A N 1
ATOM 701 C CA . SER A 1 95 ? 0.225 16.606 -26.870 1.00 52.41 95 SER A CA 1
ATOM 702 C C . SER A 1 95 ? -0.700 16.907 -25.708 1.00 52.41 95 SER A C 1
ATOM 704 O O . SER A 1 95 ? -0.670 16.225 -24.692 1.00 52.41 95 SER A O 1
ATOM 706 N N . THR A 1 96 ? -1.548 17.905 -25.934 1.00 48.53 96 THR A N 1
ATOM 707 C CA . THR A 1 96 ? -2.671 18.385 -25.121 1.00 48.53 96 THR A CA 1
ATOM 708 C C . THR A 1 96 ? -2.314 19.223 -23.893 1.00 48.53 96 THR A C 1
ATOM 710 O O . THR A 1 96 ? -1.729 18.768 -22.914 1.00 48.53 96 THR A O 1
ATOM 713 N N . GLY A 1 97 ? -2.664 20.508 -24.018 1.00 54.25 97 GLY A N 1
ATOM 714 C CA . GLY A 1 97 ? -2.573 21.511 -22.977 1.00 54.25 97 GLY A CA 1
ATOM 715 C C . GLY A 1 97 ? -3.518 21.212 -21.823 1.00 54.25 97 GLY A C 1
ATOM 716 O O . GLY A 1 97 ? -4.629 20.715 -22.002 1.00 54.25 97 GLY A O 1
ATOM 717 N N . TRP A 1 98 ? -3.035 21.537 -20.635 1.00 44.34 98 TRP A N 1
ATOM 718 C CA . TRP A 1 98 ? -3.773 21.409 -19.397 1.00 44.34 98 TRP A CA 1
ATOM 719 C C . TRP A 1 98 ? -4.469 22.733 -19.127 1.00 44.34 98 TRP A C 1
ATOM 721 O O . TRP A 1 98 ? -3.835 23.734 -18.803 1.00 44.34 98 TRP A O 1
ATOM 731 N N . CYS A 1 99 ? -5.781 22.708 -19.337 1.00 38.22 99 CYS A N 1
ATOM 732 C CA . CYS A 1 99 ? -6.719 23.648 -18.757 1.00 38.22 99 CYS A CA 1
ATOM 733 C C . CYS A 1 99 ? -6.660 23.489 -17.228 1.00 38.22 99 CYS A C 1
ATOM 735 O O . CYS A 1 99 ? -6.856 22.382 -16.724 1.00 38.22 99 CYS A O 1
ATOM 737 N N . TRP A 1 100 ? -6.379 24.586 -16.531 1.00 41.59 100 TRP A N 1
ATOM 738 C CA . TRP A 1 100 ? -6.917 24.896 -15.209 1.00 41.59 100 TRP A CA 1
ATOM 739 C C . TRP A 1 100 ? -7.711 26.187 -15.362 1.00 41.59 100 TRP A C 1
ATOM 741 O O . TRP A 1 100 ? -7.231 27.063 -16.120 1.00 41.59 100 TRP A O 1
#